Protein AF-A0A9P9YH46-F1 (afdb_monomer)

Structure (mmCIF, N/CA/C/O backbone):
data_AF-A0A9P9YH46-F1
#
_entry.id   AF-A0A9P9YH46-F1
#
loop_
_atom_site.group_PDB
_atom_site.id
_atom_site.type_symbol
_atom_site.label_atom_id
_atom_site.label_alt_id
_atom_site.label_comp_id
_atom_site.label_asym_id
_atom_site.label_entity_id
_atom_site.label_seq_id
_atom_site.pdbx_PDB_ins_code
_atom_site.Cartn_x
_atom_site.Cartn_y
_atom_site.Cartn_z
_atom_site.occupancy
_atom_site.B_iso_or_equiv
_atom_site.auth_seq_id
_atom_site.auth_comp_id
_atom_site.auth_asym_id
_atom_site.auth_atom_id
_atom_site.pdbx_PDB_model_num
ATOM 1 N N . MET A 1 1 ? -4.476 2.913 -16.529 1.00 75.25 1 MET A N 1
ATOM 2 C CA . MET A 1 1 ? -3.567 1.788 -16.218 1.00 75.25 1 MET A CA 1
ATOM 3 C C . MET A 1 1 ? -2.644 1.389 -17.373 1.00 75.25 1 MET A C 1
ATOM 5 O O . MET A 1 1 ? -1.523 1.001 -17.114 1.00 75.25 1 MET A O 1
ATOM 9 N N . PHE A 1 2 ? -3.056 1.498 -18.642 1.00 86.19 2 PHE A N 1
ATOM 10 C CA . PHE A 1 2 ? -2.289 0.948 -19.779 1.00 86.19 2 PHE A CA 1
ATOM 11 C C . PHE A 1 2 ? -1.069 1.764 -20.235 1.00 86.19 2 PHE A C 1
ATOM 13 O O . PHE A 1 2 ? -0.418 1.409 -21.212 1.00 86.19 2 PHE A O 1
ATOM 20 N N . ARG A 1 3 ? -0.746 2.874 -19.561 1.00 93.44 3 ARG A N 1
ATOM 21 C CA . ARG A 1 3 ? 0.485 3.606 -19.865 1.00 93.44 3 ARG A CA 1
ATOM 22 C C . ARG A 1 3 ? 1.668 2.873 -19.250 1.00 93.44 3 ARG A C 1
ATOM 24 O O . ARG A 1 3 ? 1.690 2.673 -18.039 1.00 93.44 3 ARG A O 1
ATOM 31 N N . LEU A 1 4 ? 2.663 2.565 -20.079 1.00 93.62 4 LEU A N 1
ATOM 32 C CA . LEU A 1 4 ? 3.894 1.880 -19.682 1.00 93.62 4 LEU A CA 1
ATOM 33 C C . LEU A 1 4 ? 4.530 2.415 -18.384 1.00 93.62 4 LEU A C 1
ATOM 35 O O . LEU A 1 4 ? 4.785 1.601 -17.504 1.00 93.62 4 LEU A O 1
ATOM 39 N N . PRO A 1 5 ? 4.727 3.734 -18.180 1.00 93.12 5 PRO A N 1
ATOM 40 C CA . PRO A 1 5 ? 5.340 4.227 -16.943 1.00 93.12 5 PRO A CA 1
ATOM 41 C C . PRO A 1 5 ? 4.516 3.939 -15.677 1.00 93.12 5 PRO A C 1
ATOM 43 O O . PRO A 1 5 ? 5.086 3.737 -14.611 1.00 93.12 5 PRO A O 1
ATOM 46 N N . PHE A 1 6 ? 3.186 3.879 -15.787 1.00 93.12 6 PHE A N 1
ATOM 47 C CA . PHE A 1 6 ? 2.321 3.480 -14.675 1.00 93.12 6 PHE A CA 1
ATOM 48 C C . PHE A 1 6 ? 2.406 1.969 -14.430 1.00 93.12 6 PHE A C 1
ATOM 50 O O . PHE A 1 6 ? 2.566 1.540 -13.294 1.00 93.12 6 PHE A O 1
ATOM 57 N N . ALA A 1 7 ? 2.348 1.161 -15.494 1.00 93.31 7 ALA A N 1
ATOM 58 C CA . ALA A 1 7 ? 2.426 -0.297 -15.389 1.00 93.31 7 ALA A CA 1
ATOM 59 C C . ALA A 1 7 ? 3.790 -0.787 -14.870 1.00 93.31 7 ALA A C 1
ATOM 61 O O . ALA A 1 7 ? 3.855 -1.788 -14.166 1.00 93.31 7 ALA A O 1
ATOM 62 N N . ALA A 1 8 ? 4.866 -0.060 -15.178 1.00 94.50 8 ALA A N 1
ATOM 63 C CA . ALA A 1 8 ? 6.211 -0.324 -14.672 1.00 94.50 8 ALA A CA 1
ATOM 64 C C . ALA A 1 8 ? 6.420 0.121 -13.209 1.00 94.50 8 ALA A C 1
ATOM 66 O O . ALA A 1 8 ? 7.508 -0.066 -12.675 1.00 94.50 8 ALA A O 1
ATOM 67 N N . GLY A 1 9 ? 5.426 0.755 -12.572 1.00 91.62 9 GLY A N 1
ATOM 68 C CA . GLY A 1 9 ? 5.551 1.288 -11.210 1.00 91.62 9 GLY A CA 1
ATOM 69 C C . GLY A 1 9 ? 6.443 2.531 -11.091 1.00 91.62 9 GLY A C 1
ATOM 70 O O . GLY A 1 9 ? 6.740 2.964 -9.983 1.00 91.62 9 GLY A O 1
ATOM 71 N N . ALA A 1 10 ? 6.856 3.134 -12.211 1.00 94.56 10 ALA A N 1
ATOM 72 C CA . ALA A 1 10 ? 7.745 4.299 -12.234 1.00 94.56 10 ALA A CA 1
ATOM 73 C C . ALA A 1 10 ? 7.017 5.630 -11.969 1.00 94.56 10 ALA A C 1
ATOM 75 O O . ALA A 1 10 ? 7.657 6.670 -11.820 1.00 94.56 10 ALA A O 1
ATOM 76 N N . VAL A 1 11 ? 5.682 5.624 -11.946 1.00 94.81 11 VAL A N 1
ATOM 77 C CA . VAL A 1 11 ? 4.862 6.815 -11.701 1.00 94.81 11 VAL A CA 1
ATOM 78 C C . VAL A 1 11 ? 3.805 6.511 -10.653 1.00 94.81 11 VAL A C 1
ATOM 80 O O . VAL A 1 11 ? 3.020 5.576 -10.805 1.00 94.81 11 VAL A O 1
ATOM 83 N N . PHE A 1 12 ? 3.745 7.368 -9.638 1.00 94.25 12 PHE A N 1
ATOM 84 C CA . PHE A 1 12 ? 2.738 7.355 -8.585 1.00 94.25 12 PHE A CA 1
ATOM 85 C C . PHE A 1 12 ? 2.177 8.769 -8.371 1.00 94.25 12 PHE A C 1
ATOM 87 O O . PHE A 1 12 ? 2.898 9.755 -8.520 1.00 94.25 12 PHE A O 1
ATOM 94 N N . SER A 1 13 ? 0.891 8.878 -8.028 1.00 94.31 13 SER A N 1
ATOM 95 C CA . SER A 1 13 ? 0.240 10.147 -7.680 1.00 94.31 13 SER A CA 1
ATOM 96 C C . SER A 1 13 ? -0.670 9.964 -6.472 1.00 94.31 13 SER A C 1
ATOM 98 O O . SER A 1 13 ? -1.390 8.973 -6.389 1.00 94.31 13 SER A O 1
ATOM 100 N N . ALA A 1 14 ? -0.687 10.941 -5.562 1.00 92.69 14 ALA A N 1
ATOM 101 C CA . ALA A 1 14 ? -1.512 10.893 -4.354 1.00 92.69 14 ALA A CA 1
ATOM 102 C C . ALA A 1 14 ? -3.014 10.748 -4.663 1.00 92.69 14 ALA A C 1
ATOM 104 O O . ALA A 1 14 ? -3.721 10.036 -3.955 1.00 92.69 14 ALA A O 1
ATOM 105 N N . SER A 1 15 ? -3.490 11.337 -5.764 1.00 94.00 15 SER A N 1
ATOM 106 C CA . SER A 1 15 ? -4.890 11.224 -6.193 1.00 94.00 15 SER A CA 1
ATOM 107 C C . SER A 1 15 ? -5.295 9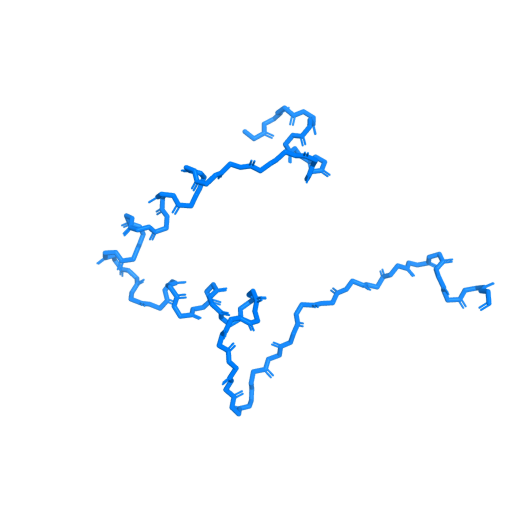.803 -6.599 1.00 94.00 15 SER A C 1
ATOM 109 O O . SER A 1 15 ? -6.481 9.498 -6.656 1.00 94.00 15 SER A O 1
ATOM 111 N N . MET A 1 16 ? -4.341 8.895 -6.835 1.00 92.69 16 MET A N 1
ATOM 112 C CA . MET A 1 16 ? -4.647 7.482 -7.084 1.00 92.69 16 MET A CA 1
ATOM 113 C C . MET A 1 16 ? -5.20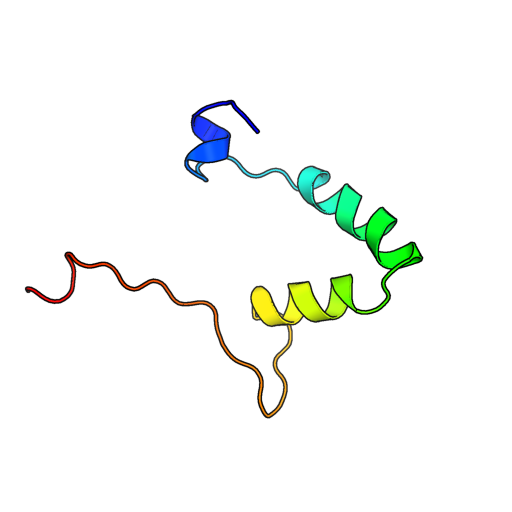3 6.778 -5.840 1.00 92.69 16 MET A C 1
ATOM 115 O O . MET A 1 16 ? -5.867 5.753 -5.976 1.00 92.69 16 MET A O 1
ATOM 119 N N . LEU A 1 17 ? -4.962 7.316 -4.639 1.00 93.31 17 LEU A N 1
ATOM 120 C CA . LEU A 1 17 ? -5.513 6.778 -3.393 1.00 93.31 17 LEU A CA 1
ATOM 121 C C . LEU A 1 17 ? -6.928 7.291 -3.095 1.00 93.31 17 LEU A C 1
ATOM 123 O O . LEU A 1 17 ? -7.590 6.732 -2.228 1.00 93.31 17 LEU A O 1
ATOM 127 N N . ASP A 1 18 ? -7.426 8.296 -3.818 1.00 94.75 18 ASP A N 1
ATOM 128 C CA . ASP A 1 18 ? -8.725 8.930 -3.543 1.00 94.75 18 ASP A CA 1
ATOM 129 C C . ASP A 1 18 ? -9.886 7.923 -3.647 1.00 94.75 18 ASP A C 1
ATOM 131 O O . ASP A 1 18 ? -10.817 7.914 -2.843 1.00 94.75 18 ASP A O 1
ATOM 135 N N . THR A 1 19 ? -9.766 6.954 -4.564 1.00 93.94 19 THR A N 1
ATOM 136 C CA . THR A 1 19 ? -10.730 5.851 -4.694 1.00 93.94 19 THR A CA 1
ATOM 137 C C . THR A 1 19 ? -10.821 4.964 -3.455 1.00 93.94 19 THR A C 1
ATOM 139 O O . THR A 1 19 ? -11.866 4.352 -3.241 1.00 93.94 19 THR A O 1
ATOM 142 N N . LEU A 1 20 ? 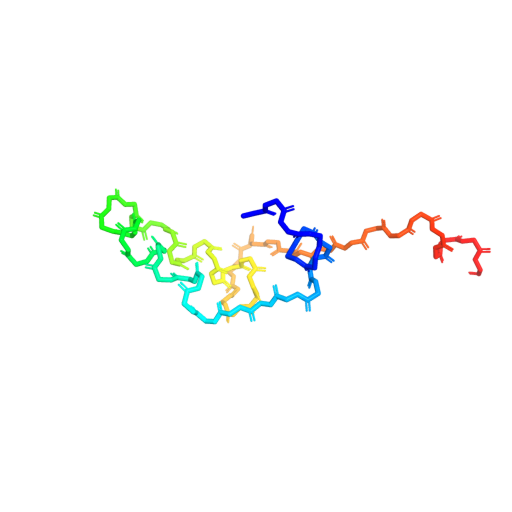-9.776 4.899 -2.620 1.00 94.88 20 LEU A N 1
ATOM 143 C CA . LEU A 1 20 ? -9.822 4.142 -1.365 1.00 94.88 20 LEU A CA 1
ATOM 144 C C . LEU A 1 20 ? -10.788 4.772 -0.365 1.00 94.88 20 LEU A C 1
ATOM 146 O O . LEU A 1 20 ? -11.468 4.036 0.345 1.00 94.88 20 LEU A O 1
ATOM 150 N N . LEU A 1 21 ? -10.897 6.104 -0.337 1.00 92.88 21 LEU A N 1
ATOM 151 C CA . LEU A 1 21 ? -11.837 6.796 0.544 1.00 92.88 21 LEU A CA 1
ATOM 152 C C . LEU A 1 21 ? -13.282 6.454 0.161 1.00 92.88 21 LEU A C 1
ATOM 154 O O . LEU A 1 21 ? -14.092 6.112 1.019 1.00 92.88 21 LEU A O 1
ATOM 158 N N . TYR A 1 22 ? -13.584 6.451 -1.141 1.00 94.31 22 TYR A N 1
ATOM 159 C CA . TYR A 1 22 ? -14.896 6.027 -1.635 1.00 94.31 22 TYR A CA 1
ATOM 160 C C . TYR A 1 22 ? -15.166 4.540 -1.362 1.00 94.31 22 TYR A C 1
ATOM 162 O O . TYR A 1 22 ? -16.294 4.160 -1.057 1.00 94.31 22 TYR A O 1
ATOM 170 N N . GLN A 1 23 ? -14.146 3.680 -1.439 1.00 94.94 23 GLN A N 1
ATOM 171 C CA . GLN A 1 23 ? -14.291 2.255 -1.122 1.00 94.94 23 GLN A CA 1
ATOM 172 C C . GLN A 1 23 ? -14.495 1.996 0.374 1.00 94.94 23 GLN A C 1
ATOM 174 O O . GLN A 1 23 ? -15.228 1.068 0.725 1.00 94.94 23 GLN A O 1
ATOM 179 N N . ALA A 1 24 ? -13.890 2.815 1.236 1.00 96.06 24 ALA A N 1
ATOM 180 C CA . ALA A 1 24 ? -14.014 2.700 2.683 1.00 96.06 24 ALA A CA 1
ATOM 181 C C . ALA A 1 24 ? -15.459 2.894 3.167 1.00 96.06 24 ALA A C 1
ATOM 183 O O . ALA A 1 24 ? -15.828 2.311 4.176 1.00 96.06 24 ALA A O 1
ATOM 184 N N . PHE A 1 25 ? -16.299 3.613 2.409 1.00 95.56 25 PHE A N 1
ATOM 185 C CA . PHE A 1 25 ? -17.725 3.766 2.723 1.00 95.56 25 PHE A CA 1
ATOM 186 C C . PHE A 1 25 ? -18.484 2.431 2.791 1.00 95.56 25 PHE A C 1
ATOM 188 O O . PHE A 1 25 ? -19.381 2.270 3.608 1.00 95.56 25 PHE A O 1
ATOM 195 N N . VAL A 1 26 ? -18.145 1.475 1.921 1.00 97.56 26 VAL A N 1
ATOM 196 C CA . VAL A 1 26 ? -18.797 0.150 1.885 1.00 97.56 26 VAL A CA 1
ATOM 197 C C . VAL A 1 26 ? -17.978 -0.896 2.645 1.00 97.56 26 VAL A C 1
ATOM 199 O O . VAL A 1 26 ? -18.497 -1.942 3.025 1.00 97.56 26 VAL A O 1
ATOM 202 N N . LYS A 1 27 ? -16.675 -0.657 2.809 1.00 97.00 27 LYS A N 1
ATOM 203 C CA . LYS A 1 27 ? -15.717 -1.623 3.344 1.00 97.00 27 LYS A CA 1
ATOM 204 C C . LYS A 1 27 ? -14.832 -0.964 4.396 1.00 97.00 27 LYS A C 1
ATOM 206 O O . LYS A 1 27 ? -13.749 -0.470 4.079 1.00 97.00 27 LYS A O 1
ATOM 211 N N . ASP A 1 28 ? -15.239 -1.059 5.655 1.00 95.12 28 ASP A N 1
ATOM 212 C CA . ASP A 1 28 ? -14.534 -0.430 6.783 1.00 95.12 28 ASP A CA 1
ATOM 213 C C . ASP A 1 28 ? -13.086 -0.921 6.965 1.00 95.12 28 ASP A C 1
ATOM 215 O O . ASP A 1 28 ? -12.236 -0.225 7.514 1.00 95.12 28 ASP A O 1
ATOM 219 N N . TYR A 1 29 ? -12.765 -2.116 6.460 1.00 95.38 29 TYR A N 1
ATOM 220 C CA . TYR A 1 29 ? -11.437 -2.714 6.598 1.00 95.38 29 TYR A CA 1
ATOM 221 C C . TYR A 1 29 ? -10.382 -2.146 5.636 1.00 95.38 29 TYR A C 1
ATOM 223 O O . TYR A 1 29 ? -9.193 -2.401 5.833 1.00 95.38 29 TYR A O 1
ATOM 231 N N . VAL A 1 30 ? -10.772 -1.406 4.589 1.00 97.31 30 VAL A N 1
ATOM 232 C CA . VAL A 1 30 ? -9.859 -1.010 3.495 1.00 97.31 30 VAL A CA 1
ATOM 233 C C . VAL A 1 30 ? -8.700 -0.152 4.000 1.00 97.31 30 VAL A C 1
ATOM 235 O O . VAL A 1 30 ? -7.551 -0.404 3.640 1.00 97.31 30 VAL A O 1
ATOM 238 N N . ILE A 1 31 ? -8.976 0.821 4.870 1.00 96.50 31 ILE A N 1
ATOM 239 C CA . ILE A 1 31 ? -7.941 1.723 5.392 1.00 96.50 31 ILE A CA 1
ATOM 240 C C . ILE A 1 31 ? -6.960 0.968 6.292 1.00 96.50 31 ILE A C 1
ATOM 242 O O . ILE A 1 31 ? -5.749 1.062 6.092 1.00 96.50 31 ILE A O 1
ATOM 246 N N . THR A 1 32 ? -7.465 0.175 7.239 1.00 95.81 32 THR A N 1
ATOM 247 C CA . THR A 1 32 ? -6.624 -0.629 8.140 1.00 95.81 32 THR A CA 1
ATOM 248 C C . THR A 1 32 ? -5.775 -1.632 7.360 1.00 95.81 32 THR A C 1
ATOM 250 O O . THR A 1 32 ? -4.584 -1.774 7.625 1.00 95.81 32 THR A O 1
ATOM 253 N N . PHE A 1 33 ? -6.348 -2.281 6.345 1.00 95.31 33 PHE A N 1
ATOM 254 C CA . PHE A 1 33 ? -5.630 -3.243 5.513 1.00 95.31 33 PHE A CA 1
ATOM 255 C C . PHE A 1 33 ? -4.474 -2.602 4.729 1.00 95.31 33 PHE A C 1
ATOM 257 O O . PHE A 1 33 ? -3.360 -3.124 4.739 1.00 95.31 33 PHE A 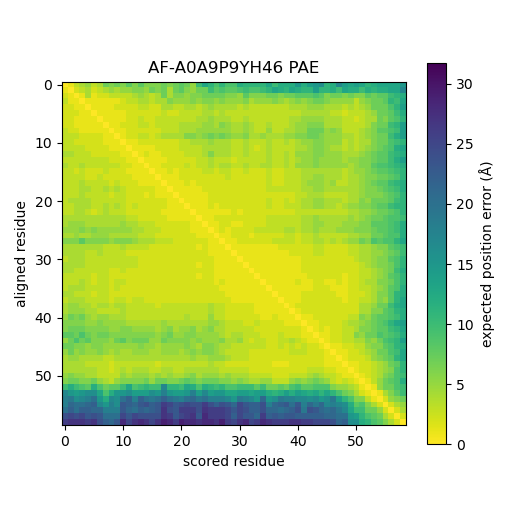O 1
ATOM 264 N N . VAL A 1 34 ? -4.698 -1.442 4.101 1.00 96.12 34 VAL A N 1
ATOM 265 C CA . VAL A 1 34 ? -3.638 -0.719 3.377 1.00 96.12 34 VAL A CA 1
ATOM 266 C C . VAL A 1 34 ? -2.544 -0.230 4.333 1.00 96.12 34 VAL A C 1
ATOM 268 O O . VAL A 1 34 ? -1.365 -0.308 3.994 1.00 96.12 34 VAL A O 1
ATOM 271 N N . ARG A 1 35 ? -2.900 0.215 5.546 1.00 95.88 35 ARG A N 1
ATOM 272 C CA . ARG A 1 35 ? -1.921 0.633 6.567 1.00 95.88 35 ARG A CA 1
ATOM 273 C C . ARG A 1 35 ? -1.030 -0.520 7.030 1.00 95.88 35 ARG A C 1
ATOM 275 O O . ARG A 1 35 ? 0.171 -0.309 7.179 1.00 95.88 35 ARG A O 1
ATOM 282 N N . LEU A 1 36 ? -1.586 -1.723 7.186 1.00 97.25 36 LEU A N 1
ATOM 283 C CA . LEU A 1 36 ? -0.810 -2.933 7.479 1.00 97.25 36 LEU A CA 1
ATOM 284 C C . LEU A 1 36 ? 0.123 -3.305 6.316 1.00 97.25 36 LEU A C 1
ATOM 286 O O . LEU A 1 36 ? 1.300 -3.571 6.545 1.00 97.25 36 LEU A O 1
ATOM 290 N N . LEU A 1 37 ? -0.370 -3.272 5.070 1.00 96.06 37 LEU A N 1
ATOM 291 C CA . LEU A 1 37 ? 0.433 -3.578 3.876 1.00 96.06 37 LEU A CA 1
ATOM 292 C C . LEU A 1 37 ? 1.615 -2.621 3.687 1.00 96.06 37 LEU A C 1
ATOM 294 O O . LEU A 1 37 ? 2.707 -3.057 3.332 1.00 96.06 37 LEU A O 1
ATOM 298 N N . LEU A 1 38 ? 1.397 -1.324 3.917 1.00 94.62 38 LEU A N 1
ATOM 299 C CA . LEU A 1 38 ? 2.437 -0.297 3.811 1.00 94.62 38 LEU A CA 1
ATOM 300 C C . LEU A 1 38 ? 3.400 -0.284 5.007 1.00 94.62 38 LEU A C 1
ATOM 302 O O . LEU A 1 38 ? 4.383 0.452 4.978 1.00 94.62 38 LEU A O 1
ATOM 306 N N . GLY A 1 39 ? 3.125 -1.058 6.059 1.00 95.00 39 GLY A N 1
ATOM 307 C CA . GLY A 1 39 ? 3.941 -1.068 7.269 1.00 95.00 39 GLY A CA 1
AT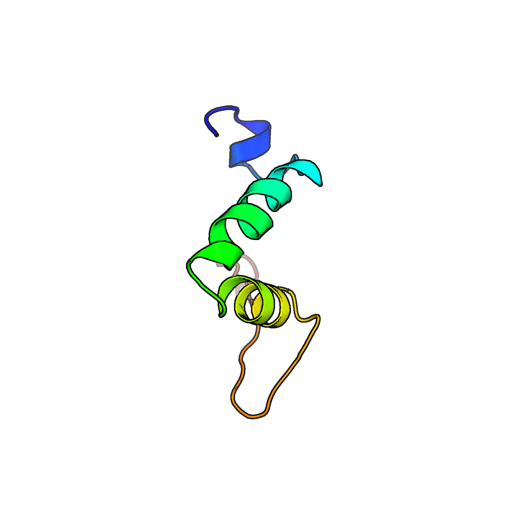OM 308 C C . GLY A 1 39 ? 3.728 0.133 8.196 1.00 95.00 39 GLY A C 1
ATOM 309 O O . GLY A 1 39 ? 4.537 0.341 9.094 1.00 95.00 39 GLY A O 1
ATOM 310 N N . ILE A 1 40 ? 2.670 0.927 7.988 1.00 96.19 40 ILE A N 1
ATOM 311 C CA . ILE A 1 40 ? 2.356 2.112 8.808 1.00 96.19 40 ILE A CA 1
ATOM 312 C C . ILE A 1 40 ? 1.900 1.683 10.203 1.00 96.19 40 ILE A C 1
ATOM 314 O O . ILE A 1 40 ? 2.383 2.208 11.201 1.00 96.19 40 ILE A O 1
ATOM 318 N N . ASP A 1 41 ? 0.986 0.717 10.255 1.00 96.31 41 ASP A N 1
ATOM 319 C CA . ASP A 1 41 ? 0.624 0.027 11.491 1.00 96.31 41 ASP A CA 1
ATOM 320 C C . ASP A 1 41 ? 1.161 -1.398 11.439 1.00 96.31 41 ASP A C 1
ATOM 322 O O . ASP A 1 41 ? 1.304 -1.970 10.357 1.00 96.31 41 ASP A O 1
ATOM 326 N N . GLN A 1 42 ? 1.404 -1.990 12.605 1.00 94.50 42 GLN A N 1
ATOM 327 C CA . GLN A 1 42 ? 1.759 -3.398 12.765 1.00 94.50 42 GLN A CA 1
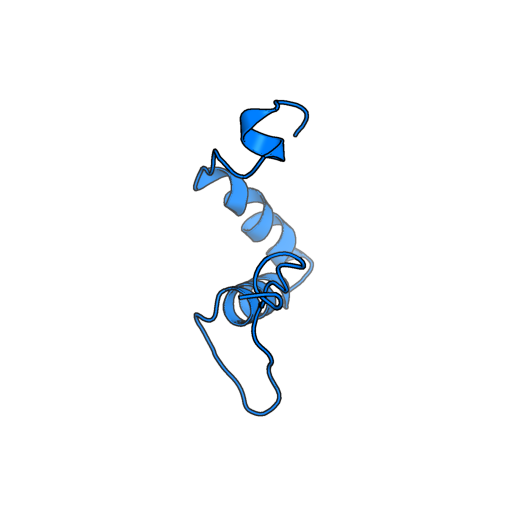ATOM 328 C C . GLN A 1 42 ? 0.971 -3.986 13.933 1.00 94.50 42 GLN A C 1
ATOM 330 O O . GLN A 1 42 ? 0.762 -3.314 14.945 1.00 94.50 42 GLN A O 1
ATOM 335 N N . ALA A 1 43 ? 0.537 -5.237 13.799 1.00 94.25 43 ALA A N 1
ATOM 336 C CA . ALA A 1 43 ? -0.240 -5.931 14.820 1.00 94.25 43 ALA A CA 1
ATOM 337 C C . ALA A 1 43 ? 0.331 -7.336 15.067 1.00 94.25 43 ALA A C 1
ATOM 339 O O . ALA A 1 43 ? 0.897 -7.938 14.154 1.00 94.25 43 ALA A O 1
ATOM 340 N N . PRO A 1 44 ? 0.181 -7.911 16.273 1.00 95.25 44 PRO A N 1
ATOM 341 C CA . PRO A 1 44 ? 0.550 -9.304 16.504 1.00 95.25 44 PRO A CA 1
ATOM 342 C C . PRO A 1 44 ? -0.153 -10.225 15.495 1.00 95.25 44 PRO A C 1
ATOM 344 O O . PRO A 1 44 ? -1.378 -10.217 15.391 1.00 95.25 44 PRO A O 1
ATOM 347 N N . GLY A 1 45 ? 0.626 -10.997 14.734 1.00 93.75 45 GLY A N 1
ATOM 348 C CA . GLY A 1 45 ? 0.111 -11.862 13.668 1.00 93.75 45 GLY A CA 1
ATOM 349 C C . GLY A 1 45 ? -0.003 -11.214 12.280 1.00 93.75 45 GLY A C 1
ATOM 350 O O . GLY A 1 45 ? -0.482 -11.880 11.364 1.00 93.75 45 GLY A O 1
ATOM 351 N N . SER A 1 46 ? 0.439 -9.963 12.084 1.00 94.19 46 SER A N 1
ATOM 352 C CA . SER A 1 46 ? 0.575 -9.365 10.745 1.00 94.19 46 SER A CA 1
ATOM 353 C C . SER A 1 46 ? 1.875 -9.784 10.045 1.00 94.19 46 SER A C 1
ATOM 355 O O . SER A 1 46 ? 2.830 -10.230 10.679 1.00 94.19 46 SER A O 1
ATOM 357 N N . GLY A 1 47 ? 1.906 -9.648 8.716 1.00 94.31 47 GLY A N 1
ATOM 358 C CA . GLY A 1 47 ? 3.085 -9.901 7.882 1.00 94.31 47 GLY A CA 1
ATOM 359 C C . GLY A 1 47 ? 3.617 -8.635 7.208 1.00 94.31 47 GLY A C 1
ATOM 360 O O . GLY A 1 47 ? 3.056 -7.553 7.367 1.00 94.31 47 GLY A O 1
ATOM 361 N N . PHE A 1 48 ? 4.675 -8.800 6.410 1.00 94.44 48 PHE A N 1
ATOM 362 C CA . PHE A 1 48 ? 5.318 -7.723 5.652 1.00 94.44 48 PHE A CA 1
ATOM 363 C C . PHE A 1 48 ? 5.299 -8.011 4.153 1.00 94.44 48 PHE A C 1
ATOM 365 O O . P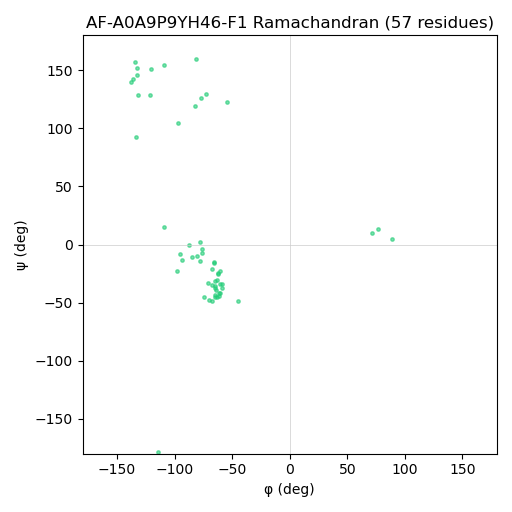HE A 1 48 ? 5.359 -9.168 3.729 1.00 94.44 48 PHE A O 1
ATOM 372 N N . LEU A 1 49 ? 5.275 -6.949 3.347 1.00 94.19 49 LEU A N 1
ATOM 373 C CA . LEU A 1 49 ? 5.550 -7.065 1.921 1.00 94.19 49 LEU A CA 1
ATOM 374 C C . LEU A 1 49 ? 7.044 -7.318 1.705 1.00 94.19 49 LEU A C 1
ATOM 376 O O . LEU A 1 49 ? 7.895 -6.599 2.222 1.00 94.19 49 LEU A O 1
ATOM 380 N N . THR A 1 50 ? 7.350 -8.344 0.918 1.00 93.75 50 THR A N 1
ATOM 381 C CA . THR A 1 50 ? 8.710 -8.685 0.500 1.00 93.75 50 THR A CA 1
ATOM 382 C C . THR A 1 50 ? 8.728 -8.981 -0.994 1.00 93.75 50 THR A C 1
ATOM 384 O O . THR A 1 50 ? 7.703 -9.324 -1.586 1.00 93.75 50 THR A O 1
ATOM 387 N N . SER A 1 51 ? 9.899 -8.842 -1.605 1.00 91.12 51 SER A N 1
ATOM 388 C CA . SER A 1 51 ? 10.148 -9.220 -2.990 1.00 91.12 51 SER A CA 1
ATOM 389 C C . SER A 1 51 ? 11.268 -10.246 -3.015 1.00 91.12 51 SER A C 1
ATOM 391 O O . SER A 1 51 ? 12.335 -10.023 -2.444 1.00 91.12 51 SER A O 1
ATOM 393 N N . VAL A 1 52 ? 11.032 -11.370 -3.686 1.00 91.69 52 VAL A N 1
ATOM 394 C CA . VAL A 1 52 ? 12.069 -12.367 -3.942 1.00 91.69 52 VAL A CA 1
ATOM 395 C C . VAL A 1 52 ? 12.596 -12.113 -5.345 1.00 91.69 52 VAL A C 1
ATOM 397 O O . VAL A 1 52 ? 11.927 -12.413 -6.332 1.00 91.69 52 VAL A O 1
ATOM 400 N N . SER A 1 53 ? 13.792 -11.532 -5.436 1.00 86.69 53 SER A N 1
ATOM 401 C CA . SER A 1 53 ? 14.469 -11.376 -6.721 1.00 86.69 53 SER A CA 1
ATOM 402 C C . SER A 1 53 ? 15.181 -12.683 -7.081 1.00 86.69 53 SER A C 1
ATOM 404 O O . SER A 1 53 ? 16.096 -13.083 -6.356 1.00 86.69 53 SER A O 1
ATOM 406 N N . PRO A 1 54 ? 14.832 -13.341 -8.202 1.00 71.38 54 PRO A N 1
ATOM 407 C CA . PRO A 1 54 ? 15.479 -14.587 -8.612 1.00 71.38 54 PRO A CA 1
ATOM 408 C C . PRO A 1 54 ? 16.963 -14.407 -8.972 1.00 71.38 54 PRO A C 1
ATOM 410 O O . PRO A 1 54 ? 17.700 -15.385 -9.019 1.00 71.38 54 PRO A O 1
ATOM 413 N N . TYR A 1 55 ? 17.421 -13.172 -9.196 1.00 67.75 55 TYR A N 1
ATOM 414 C C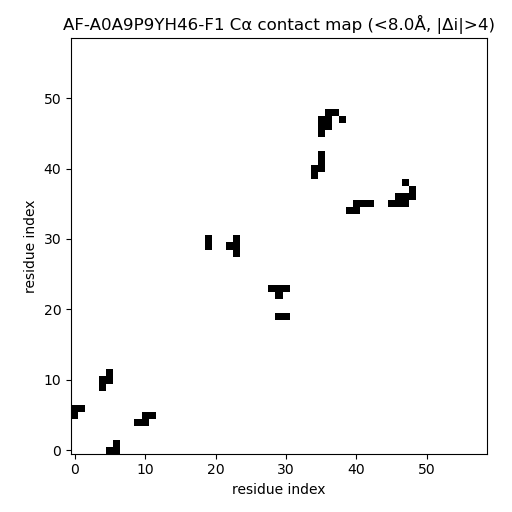A . TYR A 1 55 ? 18.799 -12.872 -9.597 1.00 67.75 55 TYR A CA 1
ATOM 415 C C . TYR A 1 55 ? 19.732 -12.511 -8.432 1.00 67.75 55 TYR A C 1
ATOM 417 O O . TYR A 1 55 ? 20.932 -12.385 -8.646 1.00 67.75 55 TYR A O 1
ATOM 425 N N . LEU A 1 56 ? 19.213 -12.339 -7.210 1.00 58.75 56 LEU A N 1
ATOM 426 C CA . LEU A 1 56 ? 20.015 -11.917 -6.052 1.00 58.75 56 LEU A CA 1
ATOM 427 C C . LEU A 1 56 ? 20.547 -13.097 -5.212 1.00 58.75 56 LEU A C 1
ATOM 429 O O . LEU A 1 56 ? 21.417 -12.905 -4.378 1.00 58.75 56 LEU A O 1
ATOM 433 N N . VAL A 1 57 ? 20.041 -14.318 -5.420 1.00 58.09 57 VAL A N 1
ATOM 434 C CA . VAL A 1 57 ? 20.423 -15.522 -4.643 1.00 58.09 57 VAL A CA 1
ATOM 435 C C . VAL A 1 57 ? 21.653 -16.240 -5.239 1.00 58.09 57 VAL A C 1
ATOM 437 O O . VAL A 1 57 ? 22.101 -17.253 -4.715 1.00 58.09 57 VAL A O 1
ATOM 440 N N . LEU A 1 58 ? 22.214 -15.726 -6.339 1.00 56.81 58 LEU A N 1
ATOM 441 C CA . LEU A 1 58 ? 23.346 -16.326 -7.063 1.00 56.81 58 LEU A CA 1
ATOM 442 C C . LEU A 1 58 ? 24.669 -15.542 -6.930 1.00 56.81 58 LEU A C 1
ATOM 444 O O . LEU A 1 58 ? 25.586 -15.793 -7.711 1.00 56.81 58 LEU A O 1
ATOM 448 N N . VAL A 1 59 ? 24.781 -14.613 -5.972 1.00 51.03 59 VAL A N 1
ATOM 449 C CA . VAL A 1 59 ? 26.028 -13.885 -5.649 1.00 51.03 59 VAL A CA 1
ATOM 450 C C . VAL A 1 59 ? 26.441 -14.163 -4.213 1.00 51.03 59 VAL A C 1
ATOM 452 O O . VAL A 1 59 ? 25.549 -14.108 -3.339 1.00 51.03 59 VAL A O 1
#

pLDDT: mean 90.53, std 10.77, range [51.03, 97.56]

Secondary structure (DSSP, 8-state):
--SHHHHTT----GGGGHHHHHHHTT-THHHHHHHHHTTSS--TT--------TTSTT-

Organism: NCBI:txid103775

Nearest PDB structures (foldseek):
  8hir-assembly1_D  TM=9.799E-01  e=8.770E-04  Homo sapiens
  8hkf-assembly1_A  TM=9.521E-01  e=1.102E-03  Homo sapiens

Mean predicted aligned error: 5.35 Å

Solvent-accessible surface area (backbone atoms only — not comparable to full-atom values): 3997 Å² total; per-residue (Å²): 116,90,51,64,55,50,67,70,66,77,51,87,60,79,74,73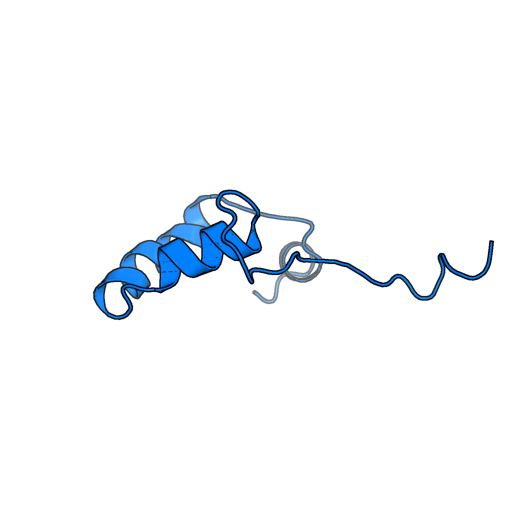,53,54,61,53,62,66,46,31,77,84,35,78,58,52,62,61,51,52,32,34,61,73,61,77,44,87,57,96,91,63,76,78,81,80,83,87,60,89,79,66,81,80,114

Radius of gyration: 15.52 Å; Cα contacts (8 Å, |Δi|>4): 26; chains: 1; bounding box: 45×28×36 Å

Sequence (59 aa):
MFRLPFAAGAVFSASMLDTLLYQAFVKDYVITFVRLLLGIDQAPGSGFLTSVSPYLVLV

Foldseek 3Di:
DPDPCVVVVVDDDPVVCVVLVVVCVVPVCSVVVVCLAVVVDDDVPGDYDDDDDPPPVPD

InterPro domains:
  IPR047871 Calcium-activated potassium channel slowpoke-like [PTHR10027] (1-55)